Protein AF-A0A8I0H4T0-F1 (afdb_monomer_lite)

Structure (mmCIF, N/CA/C/O backbone):
data_AF-A0A8I0H4T0-F1
#
_entry.id   AF-A0A8I0H4T0-F1
#
loop_
_atom_site.group_PDB
_atom_site.id
_atom_site.type_symbol
_atom_site.label_atom_id
_atom_site.label_alt_id
_atom_site.label_comp_id
_atom_site.label_asym_id
_atom_site.label_entity_id
_atom_site.label_seq_id
_atom_site.pdbx_PDB_ins_code
_atom_site.Cartn_x
_atom_site.Cartn_y
_atom_site.Cartn_z
_atom_site.occupancy
_atom_site.B_iso_or_equiv
_atom_site.auth_seq_id
_atom_site.auth_comp_id
_atom_site.auth_asym_id
_atom_site.auth_atom_id
_atom_site.pdbx_PDB_model_num
ATOM 1 N N . MET A 1 1 ? 34.014 8.863 3.405 1.00 56.97 1 MET A N 1
ATOM 2 C CA . MET A 1 1 ? 33.309 7.646 2.953 1.00 56.97 1 MET A CA 1
ATOM 3 C C . MET A 1 1 ? 33.955 7.214 1.652 1.00 56.97 1 MET A C 1
ATOM 5 O O . MET A 1 1 ? 33.766 7.899 0.659 1.00 56.97 1 MET A O 1
ATOM 9 N N . GLU A 1 2 ? 34.737 6.137 1.668 1.00 79.44 2 GLU A N 1
ATOM 10 C CA . GLU A 1 2 ? 35.268 5.506 0.452 1.00 79.44 2 GLU A CA 1
ATOM 11 C C . GLU A 1 2 ? 34.507 4.201 0.227 1.00 79.44 2 GLU A C 1
ATOM 13 O O . GLU A 1 2 ? 34.956 3.123 0.603 1.00 79.44 2 GLU A O 1
ATOM 18 N N . ILE A 1 3 ? 33.283 4.319 -0.290 1.00 85.88 3 ILE A N 1
ATOM 19 C CA . ILE A 1 3 ? 32.462 3.155 -0.628 1.00 85.88 3 ILE A CA 1
ATOM 20 C C . ILE A 1 3 ? 32.574 2.950 -2.134 1.00 85.88 3 ILE A C 1
ATOM 22 O O . ILE A 1 3 ? 32.159 3.812 -2.907 1.00 85.88 3 ILE A O 1
ATOM 26 N N . SER A 1 4 ? 33.137 1.812 -2.531 1.00 91.50 4 SER A N 1
ATOM 27 C CA . SER A 1 4 ? 33.094 1.338 -3.911 1.00 91.50 4 SER A CA 1
ATOM 28 C C . SER A 1 4 ? 31.814 0.528 -4.102 1.00 91.50 4 SER A C 1
ATOM 30 O O . SER A 1 4 ? 31.560 -0.416 -3.357 1.00 91.50 4 SER A O 1
ATOM 32 N N . TYR A 1 5 ? 30.985 0.935 -5.057 1.00 91.38 5 TYR A N 1
ATOM 33 C CA . TYR A 1 5 ? 29.764 0.237 -5.440 1.00 91.38 5 TYR A CA 1
ATOM 34 C C . TYR A 1 5 ? 29.749 0.035 -6.951 1.00 91.38 5 TYR A C 1
ATOM 36 O O . TYR A 1 5 ? 30.061 0.951 -7.710 1.00 91.38 5 TYR A O 1
ATOM 44 N N . ASP A 1 6 ? 29.328 -1.150 -7.386 1.00 94.44 6 ASP A N 1
ATOM 45 C CA . ASP A 1 6 ? 29.176 -1.462 -8.809 1.00 94.44 6 ASP A CA 1
ATOM 46 C C . ASP A 1 6 ? 27.931 -0.798 -9.408 1.00 94.44 6 ASP A C 1
ATOM 48 O O . ASP A 1 6 ? 27.887 -0.472 -10.595 1.00 94.44 6 ASP A O 1
ATOM 52 N N . ARG A 1 7 ? 26.885 -0.609 -8.590 1.00 91.56 7 ARG A N 1
ATOM 53 C CA . ARG A 1 7 ? 25.615 -0.001 -8.997 1.00 91.56 7 ARG A CA 1
ATOM 54 C C . ARG A 1 7 ? 24.979 0.779 -7.856 1.00 91.56 7 ARG A C 1
ATOM 56 O O . ARG A 1 7 ? 24.976 0.339 -6.712 1.00 91.56 7 ARG A O 1
ATOM 63 N N . PHE A 1 8 ? 24.346 1.888 -8.216 1.00 93.06 8 PHE A N 1
ATOM 64 C CA . PHE A 1 8 ? 23.469 2.654 -7.341 1.00 93.06 8 PHE A CA 1
ATOM 65 C C . PHE A 1 8 ? 22.091 2.734 -8.000 1.00 93.06 8 PHE A C 1
ATOM 67 O O . PHE A 1 8 ? 21.944 3.337 -9.060 1.00 93.06 8 PHE A O 1
ATOM 74 N N . ILE A 1 9 ? 21.106 2.057 -7.413 1.00 94.62 9 ILE A N 1
ATOM 75 C CA . ILE A 1 9 ? 19.768 1.890 -7.991 1.00 94.62 9 ILE A CA 1
ATOM 76 C C . ILE A 1 9 ? 18.815 2.900 -7.365 1.00 94.62 9 ILE A C 1
ATOM 78 O O . ILE A 1 9 ? 18.771 3.030 -6.142 1.00 94.62 9 ILE A O 1
ATOM 82 N N . ARG A 1 10 ? 18.006 3.566 -8.192 1.00 97.19 10 ARG A N 1
ATOM 83 C CA . ARG A 1 10 ? 16.887 4.390 -7.727 1.00 97.19 10 ARG A CA 1
ATOM 84 C C . ARG A 1 10 ? 15.578 3.733 -8.138 1.00 97.19 10 ARG A C 1
ATOM 86 O O . ARG A 1 10 ? 15.434 3.259 -9.260 1.00 97.19 10 ARG A O 1
ATOM 93 N N . THR A 1 11 ? 14.590 3.739 -7.250 1.00 96.88 11 THR A N 1
ATOM 94 C CA . THR A 1 11 ? 13.259 3.167 -7.530 1.00 96.88 11 THR A CA 1
ATOM 95 C C . THR A 1 11 ? 12.526 3.889 -8.664 1.00 96.88 11 THR A C 1
ATOM 97 O O . THR A 1 11 ? 11.631 3.328 -9.286 1.00 96.88 11 THR A O 1
ATOM 100 N N . THR A 1 12 ? 12.941 5.118 -8.971 1.00 96.88 12 THR A N 1
ATOM 101 C CA . THR A 1 12 ? 12.453 5.915 -10.100 1.00 96.88 12 THR A CA 1
ATOM 102 C C . THR A 1 12 ? 13.105 5.559 -11.435 1.00 96.88 12 THR A C 1
ATOM 104 O O . THR A 1 12 ? 12.679 6.086 -12.454 1.00 96.88 12 THR A O 1
ATOM 107 N N . ASP A 1 13 ? 14.152 4.727 -11.454 1.00 97.56 13 ASP A N 1
ATOM 108 C CA . ASP A 1 13 ? 14.796 4.324 -12.704 1.00 97.56 13 ASP A CA 1
ATOM 109 C C . ASP A 1 13 ? 13.834 3.473 -13.550 1.00 97.56 13 ASP A C 1
ATOM 111 O O . ASP A 1 13 ? 13.203 2.537 -13.051 1.00 97.56 13 ASP A O 1
ATOM 115 N N . ASP A 1 14 ? 13.780 3.723 -14.860 1.00 97.94 14 ASP A N 1
ATOM 116 C CA . ASP A 1 14 ? 12.822 3.074 -15.769 1.00 97.94 14 ASP A CA 1
ATOM 117 C C . ASP A 1 14 ? 12.859 1.540 -15.729 1.00 97.94 14 ASP A C 1
ATOM 119 O O . ASP A 1 14 ? 11.825 0.881 -15.863 1.00 97.94 14 ASP A O 1
ATOM 123 N N . TYR A 1 15 ? 14.043 0.939 -15.563 1.00 96.69 15 TYR A N 1
ATOM 124 C CA . TYR A 1 15 ? 14.161 -0.520 -15.490 1.00 96.69 15 TYR A CA 1
ATOM 125 C C . TYR A 1 15 ? 13.566 -1.078 -14.193 1.00 96.69 15 TYR A C 1
ATOM 127 O O . TYR A 1 15 ? 13.038 -2.190 -14.20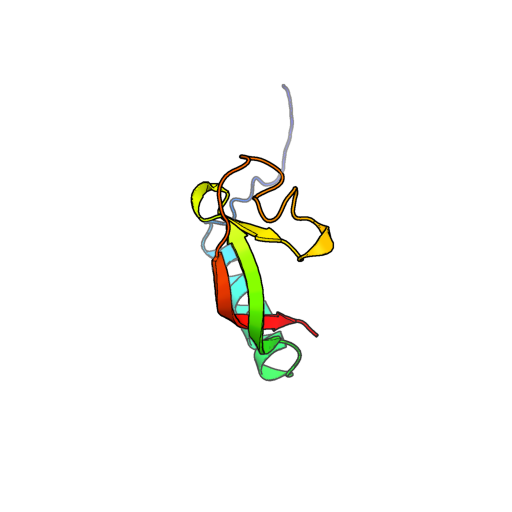7 1.00 96.69 15 TYR A O 1
ATOM 135 N N . HIS A 1 16 ? 13.622 -0.321 -13.093 1.00 98.12 16 HIS A N 1
ATOM 136 C CA . HIS A 1 16 ? 13.018 -0.713 -11.825 1.00 98.12 16 HIS A CA 1
ATOM 137 C C . HIS A 1 16 ? 11.494 -0.656 -11.931 1.00 98.12 16 HIS A C 1
ATOM 139 O O . HIS A 1 16 ? 10.827 -1.650 -11.650 1.00 98.12 16 HIS A O 1
ATOM 145 N N . VAL A 1 17 ? 10.952 0.456 -12.440 1.00 98.12 17 VAL A N 1
ATOM 146 C CA . VAL A 1 17 ? 9.507 0.620 -12.667 1.00 98.12 17 VAL A CA 1
ATOM 147 C C . VAL A 1 17 ? 8.962 -0.514 -13.541 1.00 98.12 17 VAL A C 1
ATOM 149 O O . VAL A 1 17 ? 7.992 -1.175 -13.170 1.00 98.12 17 VAL A O 1
ATOM 152 N N . LYS A 1 18 ? 9.630 -0.811 -14.665 1.00 98.25 18 LYS A N 1
ATOM 153 C CA . LYS A 1 18 ? 9.246 -1.909 -15.569 1.00 98.25 18 LYS A CA 1
ATOM 154 C C . LYS A 1 18 ? 9.293 -3.280 -14.891 1.00 98.25 18 LYS A C 1
ATOM 156 O O . LYS A 1 18 ? 8.414 -4.108 -15.127 1.00 98.25 18 LYS A O 1
ATOM 161 N N . ALA A 1 19 ? 10.306 -3.535 -14.062 1.00 98.12 19 ALA A N 1
ATOM 162 C CA . ALA A 1 19 ? 10.426 -4.797 -13.338 1.00 98.12 19 ALA A CA 1
ATOM 163 C C . ALA A 1 19 ? 9.282 -4.981 -12.329 1.00 98.12 19 ALA A C 1
ATOM 165 O O . ALA A 1 19 ? 8.651 -6.038 -12.317 1.00 98.12 19 ALA A O 1
ATOM 166 N N . VAL A 1 20 ? 8.964 -3.945 -11.547 1.00 98.06 20 VAL A N 1
ATOM 167 C CA . VAL A 1 20 ? 7.863 -3.977 -10.571 1.00 98.06 20 VAL A CA 1
ATOM 168 C C . VAL A 1 20 ? 6.519 -4.172 -11.268 1.00 98.06 20 VAL A C 1
ATOM 170 O O . VAL A 1 20 ? 5.759 -5.052 -10.875 1.00 98.06 20 VAL A O 1
ATOM 173 N N . GLN A 1 21 ? 6.244 -3.436 -12.350 1.00 98.12 21 GLN A N 1
ATOM 174 C CA . GLN A 1 21 ? 5.013 -3.605 -13.135 1.00 98.12 21 GLN A CA 1
ATOM 175 C C . GLN A 1 21 ? 4.857 -5.034 -13.669 1.00 98.12 21 GLN A C 1
ATOM 177 O O . GLN A 1 21 ? 3.764 -5.599 -13.621 1.00 98.12 21 GLN A O 1
ATOM 182 N N . LYS A 1 22 ? 5.950 -5.637 -14.156 1.00 98.25 22 LYS A N 1
ATOM 183 C CA . LYS A 1 22 ? 5.946 -7.018 -14.651 1.00 98.25 22 LYS A CA 1
ATOM 184 C C . LYS A 1 22 ? 5.600 -8.014 -13.544 1.00 98.25 22 LYS A C 1
ATOM 186 O O . LYS A 1 22 ? 4.754 -8.876 -13.765 1.00 98.25 22 LYS A O 1
ATOM 191 N N . ILE A 1 23 ? 6.243 -7.897 -12.381 1.00 97.75 23 ILE A N 1
ATOM 192 C CA . ILE A 1 23 ? 5.997 -8.786 -11.236 1.00 97.75 23 ILE A CA 1
ATOM 193 C C . ILE A 1 23 ? 4.562 -8.612 -10.735 1.00 97.75 23 ILE A C 1
ATOM 195 O O . ILE A 1 23 ? 3.853 -9.600 -10.580 1.00 97.75 23 ILE A O 1
ATOM 199 N N . PHE A 1 24 ? 4.106 -7.367 -10.562 1.00 97.50 24 PHE A N 1
ATOM 200 C CA . PHE A 1 24 ? 2.738 -7.073 -10.138 1.00 97.50 24 PHE A CA 1
ATOM 201 C C . PHE A 1 24 ? 1.715 -7.717 -11.075 1.00 97.50 24 PHE A C 1
ATOM 203 O O . PHE A 1 24 ? 0.831 -8.432 -10.617 1.00 97.50 24 PHE A O 1
ATOM 210 N N . LYS A 1 25 ? 1.856 -7.516 -12.393 1.00 97.38 25 LYS A N 1
ATOM 211 C CA . LYS A 1 25 ? 0.941 -8.100 -13.381 1.00 97.38 25 LYS A CA 1
ATOM 212 C C . LYS A 1 25 ? 0.936 -9.626 -13.313 1.00 97.38 25 LYS A C 1
ATOM 214 O O . LYS A 1 25 ? -0.127 -10.223 -13.378 1.00 97.38 25 LYS A O 1
ATOM 219 N N . GLN A 1 26 ? 2.102 -10.252 -13.167 1.00 98.00 26 GLN A N 1
ATOM 220 C CA . GLN A 1 26 ? 2.189 -11.706 -13.053 1.00 98.00 26 GLN A CA 1
ATOM 221 C C . GLN A 1 26 ? 1.424 -12.227 -11.827 1.00 98.00 26 GLN A C 1
ATOM 223 O O . GLN A 1 26 ? 0.629 -13.149 -11.969 1.00 98.00 26 GLN A O 1
ATOM 228 N N . LEU A 1 27 ? 1.635 -11.625 -10.654 1.00 97.62 27 LEU A N 1
ATOM 229 C CA . LEU A 1 27 ? 0.959 -12.023 -9.412 1.00 97.62 27 LEU A CA 1
ATOM 230 C C . LEU A 1 27 ? -0.547 -11.724 -9.455 1.00 97.62 27 LEU A C 1
ATOM 232 O O . LEU A 1 27 ? -1.358 -12.487 -8.936 1.00 97.62 27 LEU A O 1
ATOM 236 N N . TYR A 1 28 ? -0.933 -10.632 -10.114 1.00 96.44 28 TYR A N 1
ATOM 237 C CA . TYR A 1 28 ? -2.332 -10.310 -10.376 1.00 96.44 28 TYR A CA 1
ATOM 238 C C . TYR A 1 28 ? -2.999 -11.350 -11.283 1.00 96.44 28 TYR A C 1
ATOM 240 O O . TYR A 1 28 ? -4.052 -11.878 -10.937 1.00 96.44 28 TYR A O 1
ATOM 248 N N . ASP A 1 29 ? -2.360 -11.708 -12.399 1.00 96.62 29 ASP A N 1
ATOM 249 C CA . ASP A 1 29 ? -2.871 -12.706 -13.347 1.00 96.62 29 ASP A CA 1
ATOM 250 C C . ASP A 1 29 ? -2.929 -14.122 -12.724 1.00 96.62 29 ASP A C 1
ATOM 252 O O . ASP A 1 29 ? -3.758 -14.938 -13.124 1.00 96.62 29 ASP A O 1
ATOM 256 N N . GLN A 1 30 ? -2.073 -14.417 -11.737 1.00 97.06 30 GLN A N 1
ATOM 257 C CA . GLN A 1 30 ? -2.081 -15.664 -10.955 1.00 97.06 30 GLN A CA 1
ATOM 258 C C . GLN A 1 30 ? -3.195 -15.710 -9.893 1.00 97.06 30 GLN A C 1
ATOM 260 O O . GLN A 1 30 ? -3.518 -16.788 -9.395 1.00 97.06 30 GLN A O 1
ATOM 265 N N . GLY A 1 31 ? -3.809 -14.566 -9.575 1.00 95.19 31 GLY A N 1
ATOM 266 C CA . GLY A 1 31 ? -4.827 -14.436 -8.531 1.00 95.19 31 GLY A CA 1
ATOM 267 C C . GLY A 1 31 ? -4.269 -14.237 -7.118 1.00 95.19 31 GLY A C 1
ATOM 268 O O . GLY A 1 31 ? -5.050 -14.207 -6.167 1.00 95.19 31 GLY A O 1
ATOM 269 N N . ASP A 1 32 ? -2.952 -14.069 -6.971 1.00 96.50 32 ASP A N 1
ATOM 270 C CA . ASP A 1 32 ? -2.308 -13.784 -5.683 1.00 96.50 32 ASP A CA 1
ATOM 271 C C . ASP A 1 32 ? -2.518 -12.327 -5.255 1.00 96.50 32 ASP A C 1
ATOM 273 O O . ASP A 1 32 ? -2.579 -12.032 -4.062 1.00 96.50 32 ASP A O 1
ATOM 277 N N . ILE A 1 33 ? -2.667 -11.414 -6.225 1.00 96.88 33 ILE A N 1
ATOM 278 C CA . ILE A 1 33 ? -3.099 -10.033 -5.983 1.00 96.88 33 ILE A CA 1
ATOM 279 C C . ILE A 1 33 ? -4.583 -9.895 -6.318 1.00 96.88 33 ILE A C 1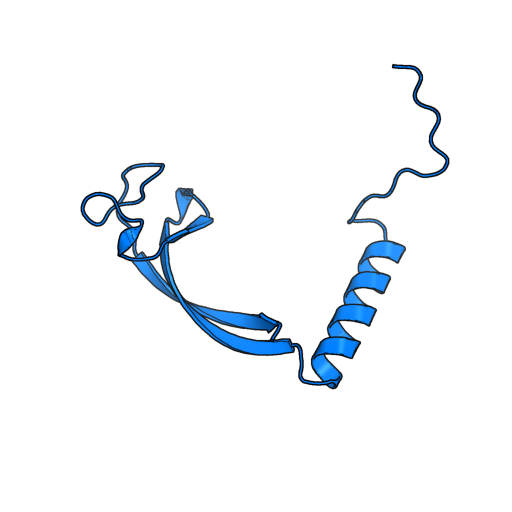
ATOM 281 O O . ILE A 1 33 ? -4.998 -10.118 -7.454 1.00 96.88 33 ILE A O 1
ATOM 285 N N . TYR A 1 34 ? -5.381 -9.451 -5.351 1.00 92.81 34 TYR A N 1
ATOM 286 C CA . TYR A 1 34 ? -6.830 -9.310 -5.492 1.00 92.81 34 TYR A CA 1
ATOM 287 C C . TYR A 1 34 ? -7.326 -7.985 -4.910 1.00 92.81 34 TYR A C 1
ATOM 289 O O . TYR A 1 34 ? -6.697 -7.397 -4.032 1.00 92.81 34 TYR A O 1
ATOM 297 N N . LYS A 1 35 ? -8.463 -7.490 -5.411 1.00 93.19 35 LYS A N 1
ATOM 298 C CA . LYS A 1 35 ? -9.123 -6.310 -4.840 1.00 93.19 35 LYS A CA 1
ATOM 299 C C . LYS A 1 35 ? -9.900 -6.702 -3.592 1.00 93.19 35 LYS A C 1
ATOM 301 O O . LYS A 1 35 ? -10.668 -7.661 -3.621 1.00 93.19 35 LYS A O 1
ATOM 306 N N . SER A 1 36 ? -9.735 -5.927 -2.535 1.00 91.56 36 SER A N 1
ATOM 307 C CA . SER A 1 36 ? -10.572 -5.982 -1.341 1.00 91.56 36 SER A CA 1
ATOM 308 C C . SER A 1 36 ? -10.760 -4.565 -0.805 1.00 91.56 36 SER A C 1
ATOM 310 O O . SER A 1 36 ? -10.218 -3.608 -1.356 1.00 91.56 36 SER A O 1
ATOM 312 N N . ALA A 1 37 ? -11.519 -4.427 0.273 1.00 88.56 37 ALA A N 1
ATOM 313 C CA . ALA A 1 37 ? -11.572 -3.196 1.040 1.00 88.56 37 ALA A CA 1
ATOM 314 C C . ALA A 1 37 ? -10.844 -3.402 2.367 1.00 88.56 37 ALA A C 1
ATOM 316 O O . ALA A 1 37 ? -11.044 -4.425 3.027 1.00 88.56 37 ALA A O 1
ATOM 317 N N . TYR A 1 38 ? -10.024 -2.431 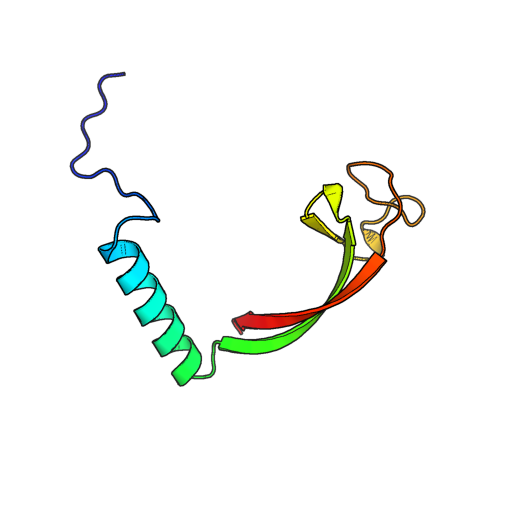2.751 1.00 83.00 38 TYR A N 1
ATOM 318 C CA . TYR A 1 38 ? -9.500 -2.338 4.106 1.00 83.00 38 TYR A CA 1
ATOM 319 C C . TYR A 1 38 ? -10.254 -1.252 4.852 1.00 83.00 38 TYR A C 1
ATOM 321 O O . TYR A 1 38 ? -10.495 -0.172 4.317 1.00 83.00 38 TYR A O 1
ATOM 329 N N . GLU A 1 39 ? -10.659 -1.585 6.071 1.00 88.94 39 GLU A N 1
ATOM 330 C CA . GLU A 1 39 ? -11.371 -0.697 6.974 1.00 88.94 39 GLU A CA 1
ATOM 331 C C . GLU A 1 39 ? -10.545 -0.548 8.248 1.00 88.94 39 GLU A C 1
ATOM 333 O O . GLU A 1 39 ? -10.115 -1.543 8.837 1.00 88.94 39 GLU A O 1
ATOM 338 N N . GLY A 1 40 ? -10.295 0.692 8.654 1.00 89.75 40 GLY A N 1
ATOM 339 C CA . GLY A 1 40 ? -9.494 0.989 9.833 1.00 89.75 40 GLY A CA 1
ATOM 340 C C . GLY A 1 40 ? -9.624 2.441 10.264 1.00 89.75 40 GLY A C 1
ATOM 341 O O . GLY A 1 40 ? -10.103 3.294 9.516 1.00 89.75 40 GLY A O 1
ATOM 342 N N . TRP A 1 41 ? -9.189 2.724 11.488 1.00 93.56 41 TRP A N 1
ATOM 343 C CA . TRP A 1 41 ? -9.167 4.082 12.011 1.00 93.56 41 TRP A CA 1
ATOM 344 C C . TRP A 1 41 ? -7.988 4.832 11.415 1.00 93.56 41 TRP A C 1
ATOM 346 O O . TRP A 1 41 ? -6.833 4.513 11.686 1.00 93.56 41 TRP A O 1
ATOM 356 N N . TYR A 1 42 ? -8.270 5.821 10.585 1.00 92.88 42 TYR A N 1
ATOM 357 C CA . TYR A 1 42 ? -7.272 6.550 9.835 1.00 92.88 42 TYR A CA 1
ATOM 358 C C . TYR A 1 42 ? -6.990 7.911 10.454 1.00 92.88 42 TYR A C 1
ATOM 360 O O . TYR A 1 42 ? -7.894 8.660 10.831 1.00 92.88 42 TYR A O 1
ATOM 368 N N . CYS A 1 43 ? -5.707 8.243 10.531 1.00 93.50 43 CYS A N 1
ATOM 369 C CA . CYS A 1 43 ? -5.240 9.559 10.919 1.00 93.50 43 CYS A CA 1
ATOM 370 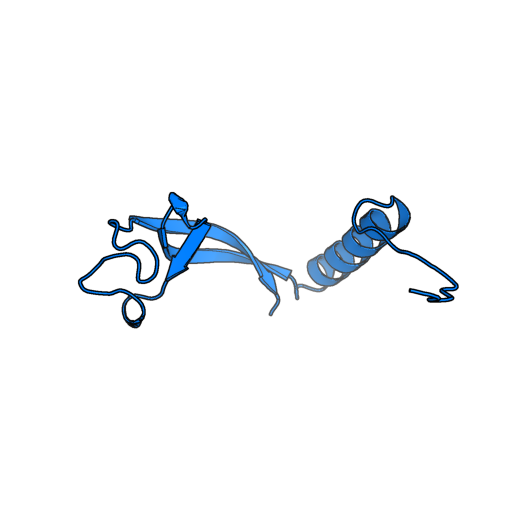C C . CYS A 1 43 ? -4.645 10.266 9.701 1.00 93.50 43 CYS A C 1
ATOM 372 O O . CYS A 1 43 ? -3.464 10.093 9.404 1.00 93.50 43 CYS A O 1
ATOM 374 N N . THR A 1 44 ? -5.426 11.131 9.052 1.00 89.38 44 THR A N 1
ATOM 375 C CA . THR A 1 44 ? -5.008 11.915 7.876 1.00 89.38 44 THR A CA 1
ATOM 376 C C . THR A 1 44 ? -3.651 12.615 8.024 1.00 89.38 44 THR A C 1
ATOM 378 O O . THR A 1 44 ? -2.814 12.446 7.145 1.00 89.38 44 THR A O 1
ATOM 381 N N . PRO A 1 45 ? -3.342 13.343 9.118 1.00 90.12 45 PRO A N 1
ATOM 382 C CA . PRO A 1 45 ? -2.043 14.012 9.239 1.00 90.12 45 PRO A CA 1
ATOM 383 C C . PRO A 1 45 ? -0.851 13.068 9.470 1.00 90.12 45 PRO A C 1
ATOM 385 O O . PRO A 1 45 ? 0.285 13.520 9.372 1.00 90.12 45 PRO A O 1
ATOM 388 N N . CYS A 1 46 ? -1.091 11.800 9.813 1.00 92.06 46 CYS A N 1
ATOM 389 C CA . CYS A 1 46 ? -0.048 10.782 9.981 1.00 92.06 46 CYS A CA 1
ATOM 390 C C . CYS A 1 46 ? -0.033 9.775 8.821 1.00 92.06 46 CYS A C 1
ATOM 392 O O . CYS A 1 46 ? 0.787 8.862 8.842 1.00 92.06 46 CYS A O 1
ATOM 394 N N . GLU A 1 47 ? -0.958 9.908 7.865 1.00 89.38 47 GLU A N 1
ATOM 395 C CA . GLU A 1 47 ? -1.170 8.999 6.732 1.00 89.38 47 GLU A CA 1
ATOM 396 C C . GLU A 1 47 ? -1.117 7.511 7.127 1.00 89.38 47 GLU A C 1
ATOM 398 O O . GLU A 1 47 ? -0.502 6.681 6.462 1.00 89.38 47 GLU A O 1
ATOM 403 N N . SER A 1 48 ? -1.724 7.184 8.274 1.00 88.38 48 SER A N 1
ATOM 404 C CA . SER A 1 48 ? -1.592 5.877 8.922 1.00 88.38 48 SER A CA 1
ATOM 405 C C . SER A 1 48 ? -2.935 5.336 9.396 1.00 88.38 48 SER A C 1
ATOM 407 O O . SER A 1 48 ? -3.769 6.080 9.921 1.00 88.38 48 SER A O 1
ATOM 409 N N . PHE A 1 49 ? -3.104 4.021 9.246 1.00 90.00 49 PHE A N 1
ATOM 410 C CA . PHE A 1 49 ? -4.235 3.259 9.764 1.00 90.00 49 PHE A CA 1
ATOM 411 C C . PHE A 1 49 ? -3.894 2.610 11.107 1.00 90.00 49 PHE A C 1
ATOM 413 O O . PHE A 1 49 ? -2.797 2.088 11.302 1.00 90.00 49 PHE A O 1
ATOM 420 N N . PHE A 1 50 ? -4.877 2.590 11.999 1.00 90.12 50 PHE A N 1
ATOM 421 C CA . PHE A 1 50 ? -4.816 1.980 13.315 1.00 90.12 50 PHE A CA 1
ATOM 422 C C . PHE A 1 50 ? -5.999 1.030 13.511 1.00 90.12 50 PHE A C 1
ATOM 424 O O . PHE A 1 50 ? -7.125 1.288 13.074 1.00 90.12 50 PHE A O 1
ATOM 431 N N . THR A 1 51 ? -5.758 -0.072 14.212 1.00 89.56 51 THR A N 1
ATOM 432 C CA . THR A 1 51 ? -6.831 -0.880 14.789 1.00 89.56 51 THR A CA 1
ATOM 433 C C . THR A 1 51 ? -7.422 -0.158 15.995 1.00 89.56 51 THR A C 1
ATOM 435 O O . THR A 1 51 ? -6.775 0.685 16.614 1.00 89.56 51 THR A O 1
ATOM 438 N N . GLU A 1 52 ? -8.642 -0.519 16.390 1.00 90.00 52 GLU A N 1
ATOM 439 C CA . GLU A 1 52 ? -9.299 0.072 17.565 1.00 90.00 52 GLU A CA 1
ATOM 440 C C . GLU A 1 52 ? -8.442 -0.051 18.840 1.00 90.00 52 GLU A C 1
ATOM 442 O O . GLU A 1 52 ? -8.334 0.889 19.620 1.00 90.00 52 GLU A O 1
ATOM 447 N N . THR A 1 53 ? -7.736 -1.173 19.000 1.00 92.25 53 THR A N 1
ATOM 448 C CA . THR A 1 53 ? -6.826 -1.431 20.128 1.00 92.25 53 THR A CA 1
ATOM 449 C C . THR A 1 53 ? -5.547 -0.592 20.124 1.00 92.25 53 THR A C 1
ATOM 451 O O . THR A 1 53 ? -4.882 -0.504 21.154 1.00 92.25 53 THR A O 1
ATOM 454 N N . GLN A 1 54 ? -5.173 -0.006 18.985 1.00 92.44 54 GLN A N 1
ATOM 455 C CA . GLN A 1 54 ? -4.002 0.864 18.865 1.00 92.44 54 GLN A CA 1
ATOM 456 C C . GLN A 1 54 ? -4.328 2.327 19.188 1.00 92.44 54 GLN A C 1
ATOM 458 O O . GLN A 1 54 ? -3.408 3.122 19.394 1.00 92.44 54 GLN A O 1
ATOM 463 N N . LEU A 1 55 ? -5.611 2.695 19.245 1.00 92.69 55 LEU A N 1
ATOM 464 C CA . LEU A 1 55 ? -6.030 4.049 19.584 1.00 92.69 55 LEU A CA 1
ATOM 465 C C . LEU A 1 55 ? -5.799 4.352 21.067 1.00 92.69 55 LEU A C 1
ATOM 467 O O . LEU A 1 55 ? -5.971 3.499 21.937 1.00 92.69 55 LEU A O 1
ATOM 471 N N . LYS A 1 56 ? -5.465 5.609 21.363 1.00 93.25 56 LYS A N 1
ATOM 472 C CA . LYS A 1 56 ? -5.417 6.139 22.732 1.00 93.25 56 LYS A CA 1
ATOM 473 C C . LYS A 1 56 ? -6.646 7.008 22.943 1.00 93.25 56 LYS A C 1
ATOM 475 O O . LYS A 1 56 ? -6.763 8.044 22.299 1.00 93.25 56 LYS A O 1
ATOM 480 N N . ASP A 1 57 ? -7.573 6.564 23.787 1.00 92.62 57 ASP A N 1
ATOM 481 C CA . ASP A 1 57 ? -8.838 7.263 24.064 1.00 92.62 57 ASP A CA 1
ATOM 482 C C . ASP A 1 57 ? -9.646 7.608 22.794 1.00 92.62 57 ASP A C 1
ATOM 484 O O . ASP A 1 57 ? -10.229 8.685 22.678 1.00 92.62 57 ASP A O 1
ATOM 488 N N . GLY A 1 58 ? -9.647 6.705 21.804 1.00 90.75 58 GLY A N 1
ATOM 489 C CA . GLY A 1 58 ? -10.309 6.928 20.510 1.00 90.75 58 GLY A CA 1
ATOM 490 C C . GLY A 1 58 ? -9.575 7.903 19.582 1.00 90.75 58 GLY A C 1
ATOM 491 O O . GLY A 1 58 ? -10.163 8.385 18.619 1.00 90.75 58 GLY A O 1
ATOM 492 N N . LYS A 1 59 ? -8.302 8.209 19.863 1.00 94.75 59 LYS A N 1
ATOM 493 C CA . LYS A 1 59 ? -7.467 9.149 19.104 1.00 94.75 59 LYS A CA 1
ATOM 494 C C . LYS A 1 59 ? -6.192 8.498 18.583 1.00 94.75 59 LYS A C 1
ATOM 496 O O . LYS A 1 59 ? -5.750 7.454 19.070 1.00 94.75 59 LYS A O 1
ATO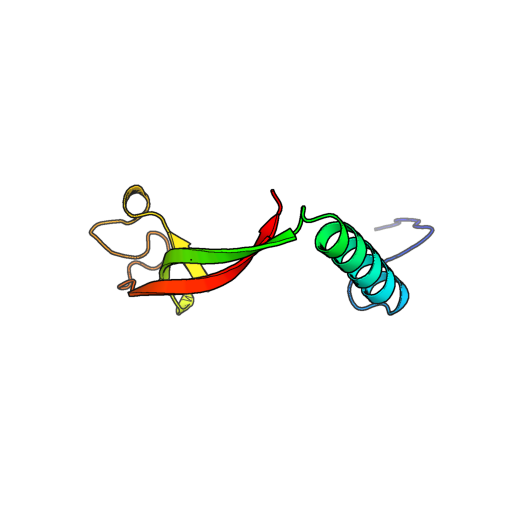M 501 N N . CYS A 1 60 ? -5.575 9.158 17.605 1.00 94.19 60 CYS A N 1
ATOM 502 C CA . CYS A 1 60 ? -4.306 8.752 17.018 1.00 94.19 60 CYS A CA 1
ATOM 503 C C . CYS A 1 60 ? -3.221 8.622 18.106 1.00 94.19 60 CYS A C 1
ATOM 505 O O . CYS A 1 60 ? -2.986 9.587 18.843 1.00 94.19 60 CYS A O 1
ATOM 507 N N . PRO A 1 61 ? -2.521 7.476 18.204 1.00 93.81 61 PRO A N 1
ATOM 508 C CA . PRO A 1 61 ? -1.524 7.247 19.246 1.00 93.81 61 PRO A CA 1
ATOM 509 C C . PRO A 1 61 ? -0.276 8.130 19.121 1.00 93.81 61 PRO A C 1
ATOM 511 O O . PRO A 1 61 ? 0.410 8.318 20.134 1.00 93.81 61 PRO A O 1
ATOM 514 N N . ASP A 1 62 ? -0.008 8.660 17.924 1.00 92.25 62 ASP A N 1
ATOM 515 C CA . ASP A 1 62 ? 1.200 9.428 17.607 1.00 92.25 62 ASP A CA 1
ATOM 516 C C . ASP A 1 62 ? 0.995 10.940 17.741 1.00 92.25 62 ASP A C 1
ATOM 518 O O . ASP A 1 62 ? 1.831 11.628 18.322 1.00 92.25 62 ASP A O 1
ATOM 522 N N . CYS A 1 63 ? -0.123 11.475 17.234 1.00 94.25 63 CYS A N 1
ATOM 523 C CA . CYS A 1 63 ? -0.390 12.919 17.257 1.00 94.25 63 CYS A CA 1
ATOM 524 C C . CYS A 1 63 ? -1.539 13.349 18.182 1.00 94.25 63 CYS A C 1
ATOM 526 O O . CYS A 1 63 ? -1.766 14.549 18.336 1.00 94.25 63 CYS A O 1
ATOM 528 N N . GLY A 1 64 ? -2.273 12.404 18.783 1.00 92.88 64 GLY A N 1
ATOM 529 C CA . GLY A 1 64 ? -3.356 12.681 19.734 1.00 92.88 64 GLY A CA 1
ATOM 530 C C . GLY A 1 64 ? -4.601 13.341 19.132 1.00 92.88 64 GLY A C 1
ATOM 531 O O . GLY A 1 64 ? -5.449 13.828 19.877 1.00 92.88 64 GLY A O 1
ATOM 532 N N . ARG A 1 65 ? -4.712 13.405 17.801 1.00 93.31 65 ARG A N 1
ATOM 533 C CA . ARG A 1 65 ? -5.875 13.957 17.089 1.00 93.31 65 ARG A CA 1
ATOM 534 C C . ARG A 1 65 ? -6.941 12.896 16.863 1.00 93.31 65 ARG A C 1
ATOM 536 O O . ARG A 1 65 ? -6.657 11.701 16.935 1.00 93.31 65 ARG A O 1
ATOM 543 N N . ASP A 1 66 ? -8.150 13.356 16.574 1.00 94.62 66 ASP A N 1
ATOM 544 C CA . ASP A 1 66 ? -9.257 12.475 16.225 1.00 94.62 66 ASP A CA 1
ATOM 545 C C . ASP A 1 66 ? -8.936 11.692 14.944 1.00 94.62 66 ASP A C 1
ATOM 547 O O . ASP A 1 66 ? -8.181 12.148 14.079 1.00 94.62 66 ASP A O 1
ATOM 551 N N . VAL A 1 67 ? -9.484 10.485 14.875 1.00 94.06 67 VAL A N 1
ATOM 552 C CA . VAL A 1 67 ? -9.347 9.561 13.750 1.00 94.06 67 VAL A CA 1
ATOM 553 C C . VAL A 1 67 ? -10.703 9.355 13.096 1.00 94.06 67 VAL A C 1
ATOM 555 O O . VAL A 1 67 ? -11.744 9.497 13.737 1.00 94.06 67 VAL A O 1
ATOM 558 N N . GLU A 1 68 ? -10.686 8.986 11.824 1.00 92.00 68 GLU A N 1
ATOM 559 C CA . GLU A 1 68 ? -11.889 8.698 11.049 1.00 92.00 68 GLU A CA 1
ATOM 560 C C . GLU A 1 68 ? -11.892 7.226 10.657 1.00 92.00 68 GLU A C 1
ATOM 562 O O . GLU A 1 68 ? -10.864 6.683 10.259 1.00 92.00 68 GLU A O 1
ATOM 567 N N . LEU A 1 69 ? -13.038 6.556 10.774 1.00 90.69 69 LEU A N 1
ATOM 568 C CA . LEU A 1 69 ? -13.169 5.201 10.252 1.00 90.69 69 LEU A CA 1
ATOM 569 C C . LEU A 1 69 ? -13.245 5.290 8.726 1.00 90.69 69 LEU A C 1
ATOM 571 O O . LEU A 1 69 ? -14.256 5.732 8.178 1.00 90.69 69 LEU A O 1
ATOM 575 N N . LEU A 1 70 ? -12.169 4.897 8.048 1.00 88.88 70 LEU A N 1
ATOM 576 C CA . LEU A 1 70 ? -12.107 4.888 6.593 1.00 88.88 70 LEU A CA 1
ATOM 577 C C . LEU A 1 70 ? -12.153 3.464 6.072 1.00 88.88 70 LEU A C 1
ATOM 579 O O . LEU A 1 70 ? -11.509 2.563 6.609 1.00 88.88 70 LEU A O 1
ATOM 583 N N . LYS A 1 71 ? -12.899 3.302 4.982 1.00 87.25 71 LYS A N 1
ATOM 584 C CA . LYS A 1 71 ? -12.951 2.086 4.186 1.00 87.25 71 LYS A CA 1
ATOM 585 C C . LYS A 1 71 ? -12.512 2.417 2.771 1.00 87.25 71 LYS A C 1
ATOM 587 O O . LYS A 1 71 ? -13.234 3.101 2.049 1.00 87.25 71 LYS A O 1
ATOM 592 N N . GLU A 1 72 ? -11.355 1.907 2.378 1.00 83.69 72 GLU A N 1
ATOM 593 C CA . GLU A 1 72 ? -10.793 2.137 1.051 1.00 83.69 72 GLU A CA 1
ATOM 594 C C . GLU A 1 72 ? -10.612 0.822 0.301 1.00 83.69 72 GLU A C 1
ATOM 596 O O . GLU A 1 72 ? -10.166 -0.189 0.852 1.00 83.69 72 GLU A O 1
ATOM 601 N N . GLU A 1 73 ? -10.972 0.831 -0.982 1.00 90.69 73 GLU A N 1
ATOM 602 C CA . GLU A 1 73 ? -10.654 -0.275 -1.875 1.00 90.69 73 GLU A CA 1
ATOM 603 C C . GLU A 1 73 ? -9.164 -0.253 -2.216 1.00 90.69 73 GLU A C 1
ATOM 605 O O . GLU A 1 73 ? -8.600 0.775 -2.586 1.00 90.69 73 GLU A O 1
ATOM 610 N N . SER A 1 74 ? -8.515 -1.406 -2.104 1.00 90.25 74 SER A N 1
ATOM 611 C CA . SER A 1 74 ? -7.088 -1.566 -2.371 1.00 90.25 74 SER A CA 1
ATOM 612 C C . SER A 1 74 ? -6.780 -2.962 -2.906 1.00 90.25 74 SER A C 1
ATOM 614 O O . SER A 1 74 ? -7.599 -3.883 -2.831 1.00 90.25 74 SER A O 1
ATOM 616 N N . TYR A 1 75 ? -5.594 -3.117 -3.493 1.00 92.31 75 TYR A N 1
ATOM 617 C CA . TYR A 1 75 ? -5.085 -4.421 -3.908 1.00 92.31 75 TYR A CA 1
ATOM 618 C C . TYR A 1 75 ? -4.301 -5.057 -2.759 1.00 92.31 75 TYR A C 1
ATOM 620 O O . TYR A 1 75 ? -3.392 -4.436 -2.213 1.00 92.31 75 TYR A O 1
ATOM 628 N N . PHE A 1 76 ? -4.637 -6.298 -2.423 1.00 91.56 76 PHE A N 1
ATOM 629 C CA . PHE A 1 76 ? -3.996 -7.086 -1.373 1.00 91.56 76 PHE A CA 1
ATOM 630 C C . PHE A 1 76 ? -3.256 -8.261 -1.989 1.00 91.56 76 PHE A C 1
ATOM 632 O O . PHE A 1 76 ? -3.668 -8.779 -3.024 1.00 91.56 76 PHE A O 1
ATOM 639 N N . PHE A 1 77 ? -2.180 -8.677 -1.331 1.00 93.19 77 PHE A N 1
ATOM 640 C CA . PHE A 1 77 ? -1.457 -9.903 -1.637 1.00 93.19 77 PHE A CA 1
ATOM 641 C C . PHE A 1 77 ? -1.901 -10.997 -0.658 1.00 93.19 77 PHE A C 1
ATOM 643 O O . PHE A 1 77 ? -2.056 -10.713 0.533 1.00 93.19 77 PHE A O 1
ATOM 650 N N . ARG A 1 78 ? -2.177 -12.201 -1.165 1.00 86.88 78 ARG A N 1
ATOM 651 C CA . ARG A 1 78 ? -2.582 -13.358 -0.354 1.00 86.88 78 ARG A CA 1
ATOM 652 C C . ARG A 1 78 ? -1.409 -13.998 0.387 1.00 86.88 78 ARG A C 1
ATOM 654 O O . ARG A 1 78 ? -0.311 -14.091 -0.195 1.00 86.88 78 ARG A O 1
#

Sequence (78 aa):
MEISYDRFIRTTDDYHVKAVQKIFKQLYDQGDIYKSAYEGWYCTPCESFFTETQLKDGKCPDCGRDVELLKEESYFFR

Radius of gyration: 18.78 Å; chains: 1; bounding box: 48×30×40 Å

pLDDT: mean 92.54, std 5.62, range [56.97, 98.25]

Organism: NCBI:txid611301

Secondary structure (DSSP, 8-state):
-----S----TTSHHHHHHHHHHHHHHHHHTSEEEEEEEEEEEGGGTEEE-GGG-BTTB-TTT--B-EEEEEEEEEE-

Foldseek 3Di:
DPDDDPDDDDCPDPVNVVVVVVVVVVCVVVVQKDKDKDWAWADVVVRDGDHPVCADVCADPPPRHHTDTDIDIDIDGD

InterPro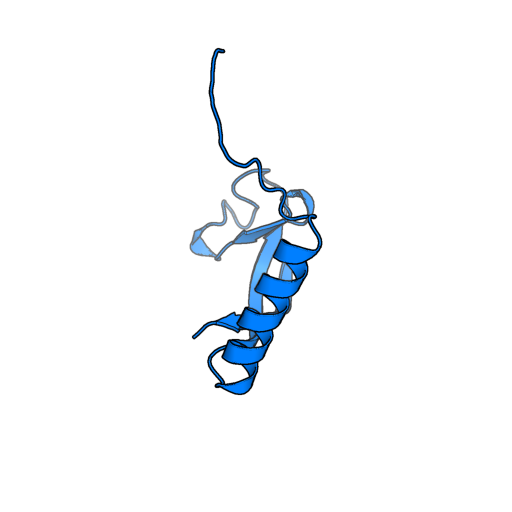 domains:
  IPR014729 Rossmann-like alpha/beta/alpha sandwich fold [G3DSA:3.40.50.620] (1-31)
  IPR015413 Methionyl/Leucyl tRNA synthetase [PF09334] (2-66)
  IPR023457 Methionine-tRNA synthetase, type 2 [PTHR43326] (1-78)